Protein AF-A0A411WMY1-F1 (afdb_monomer)

Structure (mmCIF, N/CA/C/O backbone):
data_AF-A0A411WMY1-F1
#
_entry.id   AF-A0A411WMY1-F1
#
loop_
_atom_site.group_PDB
_atom_site.id
_atom_site.type_symbol
_atom_site.label_atom_id
_atom_site.label_alt_id
_atom_site.label_comp_id
_atom_site.label_asym_id
_atom_site.label_entity_id
_atom_site.label_seq_id
_atom_site.pdbx_PDB_ins_code
_atom_site.Cartn_x
_atom_site.Cartn_y
_atom_site.Cartn_z
_atom_site.occupancy
_atom_site.B_iso_or_equiv
_atom_site.auth_seq_id
_atom_site.auth_comp_id
_atom_site.auth_asym_id
_atom_site.auth_atom_id
_atom_site.pdbx_PDB_model_num
ATOM 1 N N . MET A 1 1 ? -7.197 9.723 -7.934 1.00 78.94 1 MET A N 1
ATOM 2 C CA . MET A 1 1 ? -6.145 9.803 -6.900 1.00 78.94 1 MET A CA 1
ATOM 3 C C . MET A 1 1 ? -6.220 11.194 -6.292 1.00 78.94 1 MET A C 1
ATOM 5 O O . MET A 1 1 ? -6.480 12.132 -7.036 1.00 78.94 1 MET A O 1
ATOM 9 N N . HIS A 1 2 ? -6.094 11.310 -4.975 1.00 83.19 2 HIS A N 1
ATOM 10 C CA . HIS A 1 2 ? -6.125 12.576 -4.245 1.00 83.19 2 HIS A CA 1
ATOM 11 C C . HIS A 1 2 ? -4.708 13.096 -4.017 1.00 83.19 2 HIS A C 1
ATOM 13 O O . HIS A 1 2 ? -3.784 12.304 -3.847 1.00 83.19 2 HIS A O 1
ATOM 19 N N . GLN A 1 3 ? -4.556 14.414 -3.968 1.00 88.81 3 GLN A N 1
ATOM 20 C CA . GLN A 1 3 ? -3.358 15.076 -3.458 1.00 88.81 3 GLN A CA 1
ATOM 21 C C . GLN A 1 3 ? -3.431 15.200 -1.934 1.00 88.81 3 GLN A C 1
ATOM 23 O O . GLN A 1 3 ? -4.522 15.225 -1.361 1.00 88.81 3 GLN A O 1
ATOM 28 N N . LEU A 1 4 ? -2.278 15.348 -1.276 1.00 87.25 4 LEU A N 1
ATOM 29 C CA . LEU A 1 4 ? -2.202 15.506 0.180 1.00 87.25 4 LEU A CA 1
ATOM 30 C C . LEU A 1 4 ? -3.087 16.655 0.693 1.00 87.25 4 LEU A C 1
ATOM 32 O O . LEU A 1 4 ? -3.842 16.481 1.645 1.00 87.25 4 LEU A O 1
ATOM 36 N N . SER A 1 5 ? -3.053 17.808 0.020 1.00 88.75 5 SER A N 1
ATOM 37 C CA . SER A 1 5 ? -3.828 19.008 0.375 1.00 88.75 5 SER A CA 1
ATOM 38 C C . SER A 1 5 ? -5.347 18.804 0.338 1.00 88.75 5 SER A C 1
ATOM 40 O O . SER A 1 5 ? -6.087 19.588 0.928 1.00 88.75 5 SER A O 1
ATOM 42 N N . GLN A 1 6 ? -5.817 17.751 -0.336 1.00 91.06 6 GLN A N 1
ATOM 43 C CA . GLN A 1 6 ? -7.232 17.408 -0.470 1.00 91.06 6 GLN A CA 1
ATOM 44 C C . GLN A 1 6 ? -7.721 16.468 0.643 1.00 91.06 6 GLN A C 1
ATOM 46 O O . GLN A 1 6 ? -8.912 16.162 0.705 1.00 91.06 6 GLN A O 1
ATOM 51 N N . LEU A 1 7 ? -6.826 15.982 1.509 1.00 89.56 7 LEU A N 1
ATOM 52 C CA . LEU A 1 7 ? -7.171 15.081 2.608 1.00 89.56 7 LEU A CA 1
ATOM 53 C C . LEU A 1 7 ? -7.643 15.862 3.848 1.00 89.56 7 LEU A C 1
ATOM 55 O O . LEU A 1 7 ? -7.294 17.029 4.009 1.00 89.56 7 LEU A O 1
ATOM 59 N N . PRO A 1 8 ? -8.392 15.253 4.781 1.00 91.19 8 PRO A N 1
ATOM 60 C CA . PRO A 1 8 ? -8.698 15.886 6.064 1.00 91.19 8 PRO A CA 1
ATOM 61 C C . PRO A 1 8 ? -7.427 16.243 6.851 1.00 91.19 8 PRO A C 1
ATOM 63 O O . PRO A 1 8 ? -6.473 15.465 6.870 1.00 91.19 8 PRO A O 1
ATOM 66 N N . ALA A 1 9 ? -7.425 17.378 7.558 1.00 93.62 9 ALA A N 1
ATOM 67 C CA . ALA A 1 9 ? -6.242 17.877 8.273 1.00 93.62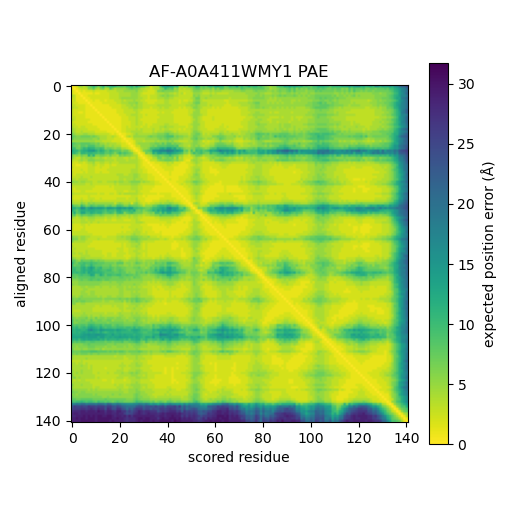 9 ALA A CA 1
ATOM 68 C C . ALA A 1 9 ? -5.576 16.853 9.225 1.00 93.62 9 ALA A C 1
ATOM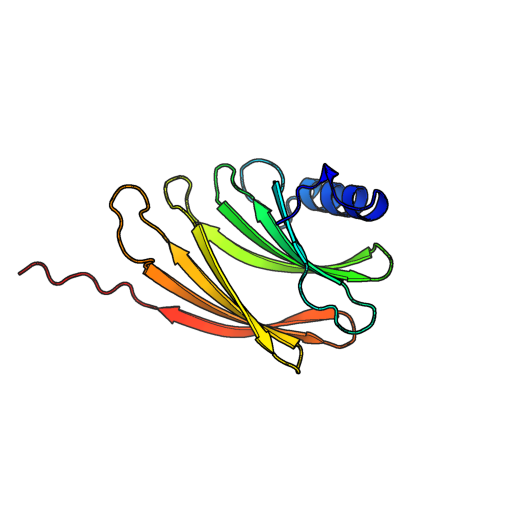 70 O O . ALA A 1 9 ? -4.348 16.746 9.190 1.00 93.62 9 ALA A O 1
ATOM 71 N N . PRO A 1 10 ? -6.319 16.041 10.011 1.00 92.62 10 PRO A N 1
ATOM 72 C CA . PRO A 1 10 ? -5.699 15.002 10.839 1.00 92.62 10 PRO A CA 1
ATOM 73 C C . PRO A 1 10 ? -4.934 13.953 10.021 1.00 92.62 10 PRO A C 1
ATOM 75 O O . PRO A 1 10 ? -3.866 13.494 10.424 1.00 92.62 10 PRO A O 1
ATOM 78 N N . LEU A 1 11 ? -5.456 13.597 8.845 1.00 91.12 11 LEU A N 1
ATOM 79 C CA . LEU A 1 11 ? -4.831 12.626 7.957 1.00 91.12 11 LEU A CA 1
ATOM 80 C C . LEU A 1 11 ? -3.591 13.214 7.271 1.00 91.12 11 LEU A C 1
ATOM 82 O O . LEU A 1 11 ? -2.576 12.529 7.174 1.00 91.12 11 LEU A O 1
ATOM 86 N N . GLN A 1 12 ? -3.636 14.492 6.878 1.00 91.94 12 GLN A N 1
ATOM 87 C CA . GLN A 1 12 ? -2.458 15.203 6.365 1.00 91.94 12 GLN A CA 1
ATOM 88 C C . GLN A 1 12 ? -1.310 15.191 7.383 1.00 91.94 12 GLN A C 1
ATOM 90 O O . GLN A 1 12 ? -0.181 14.836 7.049 1.00 91.94 12 GLN A O 1
ATOM 95 N N . GLN A 1 13 ? -1.606 15.523 8.645 1.00 92.19 13 GLN A N 1
ATOM 96 C CA . GLN A 1 13 ? -0.617 15.519 9.727 1.00 92.19 13 GLN A CA 1
ATOM 97 C C . GLN A 1 13 ? -0.009 14.130 9.938 1.00 92.19 13 GLN A C 1
ATOM 99 O O . GLN A 1 13 ? 1.212 14.005 10.043 1.00 92.19 13 GLN A O 1
ATOM 104 N N . LEU A 1 14 ? -0.843 13.085 9.964 1.00 93.25 14 LEU A N 1
ATOM 105 C CA . LEU A 1 14 ? -0.378 11.707 10.099 1.00 93.25 14 LEU A CA 1
ATOM 106 C C . LEU A 1 14 ? 0.561 11.314 8.952 1.00 93.25 14 LEU A C 1
ATOM 108 O O . LEU A 1 14 ? 1.625 10.750 9.199 1.00 93.25 14 LEU A O 1
ATOM 112 N N . ILE A 1 15 ? 0.177 11.602 7.709 1.00 91.00 15 ILE A N 1
ATOM 113 C CA . ILE A 1 15 ? 0.957 11.253 6.518 1.00 91.00 15 ILE A CA 1
ATOM 114 C C . ILE A 1 15 ? 2.309 11.970 6.514 1.00 91.00 15 ILE A C 1
ATOM 116 O O . ILE A 1 15 ? 3.332 11.309 6.331 1.00 91.00 15 ILE A O 1
ATOM 120 N N . ASN A 1 16 ? 2.336 13.270 6.817 1.00 90.19 16 ASN A N 1
ATOM 121 C CA . ASN A 1 16 ? 3.576 14.045 6.916 1.00 90.19 16 ASN A CA 1
ATOM 122 C C . ASN A 1 16 ? 4.527 13.458 7.963 1.00 90.19 16 ASN A C 1
ATOM 124 O O . ASN A 1 16 ? 5.714 13.279 7.698 1.00 90.19 16 ASN A O 1
ATOM 128 N N . GLN A 1 17 ? 4.001 13.067 9.128 1.00 90.44 17 GLN A N 1
ATOM 129 C CA . GLN A 1 17 ? 4.802 12.387 10.148 1.00 90.44 17 GLN A CA 1
ATOM 130 C C . GLN A 1 17 ? 5.374 11.056 9.647 1.00 90.44 17 GLN A C 1
ATOM 132 O O . GLN A 1 17 ? 6.497 10.705 10.002 1.00 90.44 17 GLN A O 1
ATOM 137 N N . GLN A 1 18 ? 4.632 10.288 8.841 1.00 88.44 18 GLN A N 1
ATOM 138 C CA . GLN A 1 18 ? 5.170 9.046 8.280 1.00 88.44 18 GLN A CA 1
ATOM 139 C C . GLN A 1 18 ? 6.217 9.300 7.193 1.00 88.44 18 GLN A C 1
ATOM 141 O O . GLN A 1 18 ? 7.200 8.565 7.138 1.00 88.44 18 GLN A O 1
ATOM 146 N N . ASN A 1 19 ? 6.037 10.330 6.364 1.00 85.94 19 ASN A N 1
ATOM 147 C CA . ASN A 1 19 ? 7.001 10.696 5.326 1.00 85.94 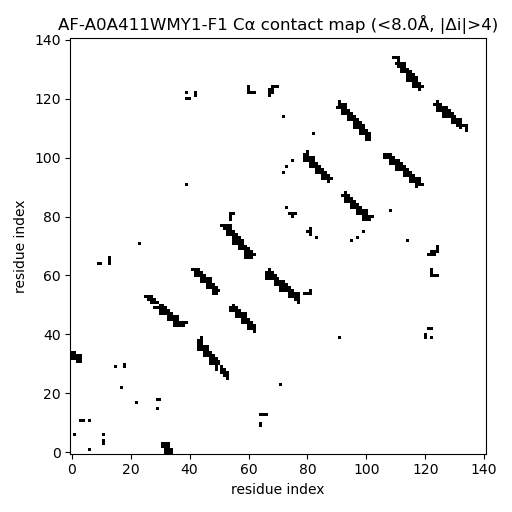19 ASN A CA 1
ATOM 148 C C . ASN A 1 19 ? 8.347 11.099 5.951 1.00 85.94 19 ASN A C 1
ATOM 150 O O . ASN A 1 19 ? 9.388 10.609 5.522 1.00 85.94 19 ASN A O 1
ATOM 154 N N . GLN A 1 20 ? 8.321 11.867 7.047 1.00 86.44 20 GLN A N 1
ATOM 155 C CA . GLN A 1 20 ? 9.520 12.274 7.795 1.00 86.44 20 GLN A CA 1
ATOM 156 C C . GLN A 1 20 ? 10.299 11.108 8.416 1.00 86.44 20 GLN A C 1
ATOM 158 O O . GLN A 1 20 ? 11.513 11.197 8.577 1.00 86.44 20 GLN A O 1
ATOM 163 N N . LYS A 1 21 ? 9.627 10.007 8.773 1.00 86.19 21 LYS A N 1
ATOM 164 C CA . LYS A 1 21 ? 10.301 8.832 9.348 1.00 86.19 21 LYS A CA 1
ATOM 165 C C . LYS A 1 21 ? 11.134 8.054 8.333 1.00 86.19 21 LYS A C 1
ATOM 167 O O . LYS A 1 21 ? 11.971 7.269 8.760 1.00 86.19 21 LYS A O 1
ATOM 172 N N . ASN A 1 22 ? 10.853 8.210 7.036 1.00 79.06 22 ASN A N 1
ATOM 173 C CA . ASN A 1 22 ? 11.473 7.474 5.931 1.00 79.06 22 ASN A CA 1
ATOM 174 C C . ASN A 1 22 ? 11.759 5.990 6.249 1.00 79.06 22 ASN A C 1
ATOM 176 O O . ASN A 1 22 ? 12.869 5.503 6.067 1.00 79.06 22 ASN A O 1
ATOM 180 N N . ILE A 1 23 ? 10.759 5.258 6.753 1.00 84.94 23 ILE A N 1
ATOM 181 C CA . ILE A 1 23 ? 10.962 3.908 7.318 1.00 84.94 23 ILE A CA 1
ATOM 182 C C . ILE A 1 23 ? 11.519 2.870 6.327 1.00 84.94 23 ILE A C 1
ATOM 184 O O . ILE A 1 23 ? 12.001 1.821 6.746 1.00 84.94 23 ILE A O 1
ATOM 188 N N . TYR A 1 24 ? 11.425 3.142 5.023 1.00 83.56 24 TYR A N 1
ATOM 189 C CA . TYR A 1 24 ? 11.933 2.282 3.955 1.00 83.56 24 TYR A CA 1
ATOM 190 C C . TYR A 1 24 ? 13.268 2.773 3.380 1.00 83.56 24 TYR A C 1
ATOM 192 O O . TYR A 1 24 ? 13.743 2.183 2.414 1.00 83.56 24 TYR A O 1
ATOM 200 N N . ASN A 1 25 ? 13.866 3.821 3.965 1.00 83.19 25 ASN A N 1
ATOM 201 C CA . ASN A 1 25 ? 15.118 4.441 3.525 1.00 83.19 25 ASN A CA 1
ATOM 202 C C . ASN A 1 25 ? 15.131 4.720 2.015 1.00 83.19 25 ASN A C 1
ATOM 204 O O . ASN A 1 25 ? 16.078 4.367 1.317 1.00 83.19 25 ASN A O 1
ATOM 208 N N . LEU A 1 26 ? 14.042 5.299 1.507 1.00 76.56 26 LEU A N 1
ATOM 209 C CA . LEU A 1 26 ? 13.932 5.660 0.100 1.00 76.56 26 LEU A CA 1
ATOM 210 C C . LEU A 1 26 ? 14.502 7.062 -0.093 1.00 76.56 26 LEU A C 1
ATOM 212 O O . LEU A 1 26 ? 14.142 7.981 0.649 1.00 76.56 26 LEU A O 1
ATOM 216 N N . ASP A 1 27 ? 15.368 7.216 -1.087 1.00 73.44 27 ASP A N 1
ATOM 217 C CA . ASP A 1 27 ? 15.850 8.523 -1.515 1.00 73.44 27 ASP A CA 1
ATOM 218 C C . ASP A 1 27 ? 14.731 9.291 -2.229 1.00 73.44 27 ASP A C 1
ATOM 220 O O . ASP A 1 27 ? 13.931 8.711 -2.966 1.00 73.44 27 ASP A O 1
ATOM 224 N N . GLY A 1 28 ? 14.682 10.609 -2.024 1.00 63.50 28 GLY A N 1
ATOM 225 C CA . GLY A 1 28 ? 13.714 11.492 -2.676 1.00 63.50 28 GLY A CA 1
ATOM 226 C C . GLY A 1 28 ? 12.628 12.043 -1.750 1.00 63.50 28 GLY A C 1
ATOM 227 O O . GLY A 1 28 ? 12.681 11.896 -0.530 1.00 63.50 28 GLY A O 1
ATOM 228 N N . GLY A 1 29 ? 11.682 12.768 -2.353 1.00 69.69 29 GLY A N 1
ATOM 229 C CA . GLY A 1 29 ? 10.683 13.578 -1.654 1.00 69.69 29 GLY A CA 1
ATOM 230 C C . GLY A 1 29 ? 9.533 12.795 -1.015 1.00 69.69 29 GLY A C 1
ATOM 231 O O . GLY A 1 29 ? 9.616 11.597 -0.749 1.00 69.69 29 GLY A O 1
ATOM 232 N N . GLU A 1 30 ? 8.451 13.512 -0.732 1.00 81.19 30 GLU A N 1
ATOM 233 C CA . GLU A 1 30 ? 7.275 12.993 -0.036 1.00 81.19 30 GLU A CA 1
ATOM 234 C C . GLU A 1 30 ? 6.291 12.302 -0.987 1.00 81.19 30 GLU A C 1
ATOM 236 O O . GLU A 1 30 ? 6.357 12.452 -2.206 1.00 81.19 30 GLU A O 1
ATOM 241 N N . ASP A 1 31 ? 5.362 11.540 -0.417 1.00 86.25 31 ASP A N 1
ATOM 242 C CA . ASP A 1 31 ? 4.265 10.948 -1.175 1.00 86.25 31 ASP A CA 1
ATOM 243 C C . ASP A 1 31 ? 3.361 12.039 -1.774 1.00 86.25 31 ASP A C 1
ATOM 245 O O . ASP A 1 31 ? 2.913 12.957 -1.078 1.00 86.25 31 ASP A O 1
ATOM 249 N N . ASP A 1 32 ? 3.045 11.911 -3.057 1.00 84.69 32 ASP A N 1
ATOM 250 C CA . ASP A 1 32 ? 2.367 12.929 -3.864 1.00 84.69 32 ASP A CA 1
ATOM 251 C C . ASP A 1 32 ? 0.955 12.517 -4.312 1.00 84.69 32 ASP A C 1
ATOM 253 O O . ASP A 1 32 ? 0.166 13.366 -4.740 1.00 84.69 32 ASP A O 1
ATOM 257 N N . GLY A 1 33 ? 0.595 11.242 -4.145 1.00 89.81 33 GLY A N 1
ATOM 258 C CA . GLY A 1 33 ? -0.697 10.704 -4.551 1.00 89.81 33 GLY A CA 1
ATOM 259 C C . GLY A 1 33 ? -1.280 9.714 -3.549 1.00 89.81 33 GLY A C 1
ATOM 260 O O . GLY A 1 33 ? -0.581 8.856 -3.028 1.00 89.81 33 GLY A O 1
ATOM 261 N N . TYR A 1 34 ? -2.588 9.798 -3.299 1.00 92.75 34 TYR A N 1
ATOM 262 C CA . TYR A 1 34 ? -3.288 8.958 -2.324 1.00 92.75 34 TYR A CA 1
ATOM 263 C C . TYR A 1 34 ? -4.562 8.366 -2.922 1.00 92.75 34 TYR A C 1
ATOM 265 O O . TYR A 1 34 ? -5.392 9.066 -3.510 1.00 92.75 34 TYR A O 1
ATOM 273 N N . LEU A 1 35 ? -4.740 7.060 -2.776 1.00 93.25 35 LEU A N 1
ATOM 274 C CA . LEU A 1 35 ? -5.902 6.331 -3.265 1.00 93.25 35 LEU A CA 1
ATOM 275 C C . LEU A 1 35 ? -6.550 5.556 -2.124 1.00 93.25 35 LEU A C 1
ATOM 277 O O . LEU A 1 35 ? -5.931 4.657 -1.565 1.00 93.25 35 LEU A O 1
ATOM 281 N N . PHE A 1 36 ? -7.802 5.879 -1.810 1.00 94.31 36 PHE A N 1
ATOM 282 C CA . PHE A 1 36 ? -8.577 5.154 -0.808 1.00 94.31 36 PHE A CA 1
ATOM 283 C C . PHE A 1 36 ? -9.179 3.889 -1.408 1.00 94.31 36 PHE A C 1
ATOM 285 O O . PHE A 1 36 ? -9.786 3.919 -2.480 1.00 94.31 36 PHE A O 1
ATOM 292 N N . LEU A 1 37 ? -9.013 2.784 -0.693 1.00 94.56 37 LEU A N 1
ATOM 293 C CA . LEU A 1 37 ? -9.647 1.507 -0.981 1.00 94.56 37 LEU A CA 1
ATOM 294 C C . LEU A 1 37 ? -10.902 1.346 -0.105 1.00 94.56 37 LEU A C 1
ATOM 296 O O . LEU A 1 37 ? -11.051 2.065 0.889 1.00 94.56 37 LEU A O 1
ATOM 300 N N . PRO A 1 38 ? -11.807 0.408 -0.441 1.00 95.38 38 PRO A N 1
ATOM 301 C CA . PRO A 1 38 ? -12.911 0.036 0.437 1.00 95.38 38 PRO A CA 1
ATOM 302 C C . PRO A 1 38 ? -12.425 -0.226 1.868 1.00 95.38 38 PRO A C 1
ATOM 304 O O . PRO A 1 38 ? -11.506 -1.015 2.076 1.00 95.38 38 PRO A O 1
ATOM 307 N N . ALA A 1 39 ? -13.024 0.460 2.841 1.00 95.56 39 ALA A N 1
ATOM 308 C CA . ALA A 1 39 ? -12.664 0.350 4.252 1.00 95.56 39 ALA A CA 1
ATOM 309 C C . ALA A 1 39 ? -13.105 -0.995 4.847 1.00 95.56 39 ALA A C 1
ATOM 311 O O . ALA A 1 39 ? -14.173 -1.493 4.499 1.00 95.56 39 ALA A O 1
ATOM 312 N N . ARG A 1 40 ? -12.329 -1.551 5.789 1.00 95.94 40 ARG A N 1
ATOM 313 C CA . ARG A 1 40 ? -12.701 -2.754 6.559 1.00 95.94 40 ARG A CA 1
ATOM 314 C C . ARG A 1 40 ? -13.309 -2.332 7.892 1.00 95.94 40 ARG A C 1
ATOM 316 O O . ARG A 1 40 ? -12.590 -2.118 8.866 1.00 95.94 40 ARG A O 1
ATOM 323 N N . GLY A 1 41 ? -14.630 -2.175 7.932 1.00 94.88 41 GLY A N 1
ATOM 324 C CA . GLY A 1 41 ? -15.303 -1.588 9.093 1.00 94.88 41 GLY A CA 1
ATOM 325 C C . GLY A 1 41 ? -14.821 -0.152 9.321 1.00 94.88 41 GLY A C 1
ATOM 326 O O . GLY A 1 41 ? -14.980 0.695 8.449 1.00 94.88 41 GLY A O 1
ATOM 327 N N . GLU A 1 42 ? -14.191 0.108 10.466 1.00 95.38 42 GLU A N 1
ATOM 328 C CA . GLU A 1 42 ? -13.631 1.424 10.825 1.00 95.38 42 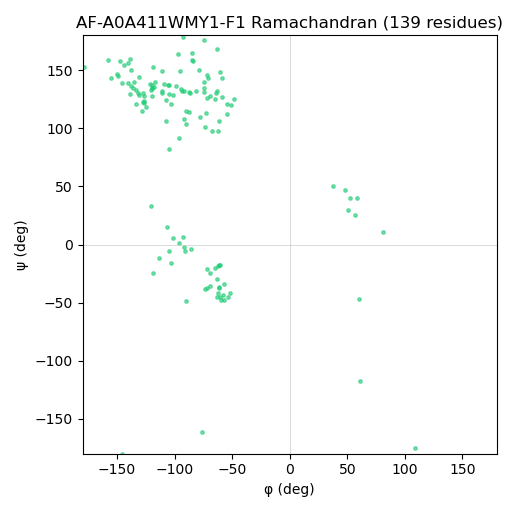GLU A CA 1
ATOM 329 C C . GLU A 1 42 ? -12.206 1.656 10.287 1.00 95.38 42 GLU A C 1
ATOM 331 O O . GLU A 1 42 ? -11.639 2.734 10.468 1.00 95.38 42 GLU A O 1
ATOM 336 N N . ILE A 1 43 ? -11.598 0.652 9.647 1.00 97.19 43 ILE A N 1
ATOM 337 C CA . ILE A 1 43 ? -10.226 0.738 9.141 1.00 97.19 43 ILE A CA 1
ATOM 338 C C . ILE A 1 43 ? -10.235 1.325 7.736 1.00 97.19 43 ILE A C 1
ATOM 340 O O . ILE A 1 43 ? -10.682 0.690 6.778 1.00 97.19 43 ILE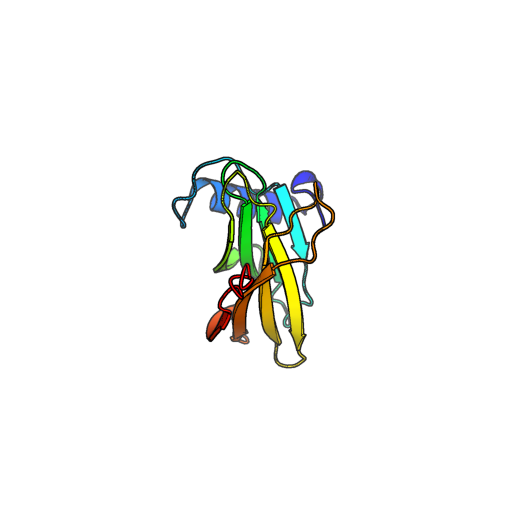 A O 1
ATOM 344 N N . GLN A 1 44 ? -9.665 2.516 7.607 1.00 96.19 44 GLN A N 1
ATOM 345 C CA . GLN A 1 44 ? -9.347 3.116 6.322 1.00 96.19 44 GLN A CA 1
ATOM 346 C C . GLN A 1 44 ? -8.126 2.426 5.722 1.00 96.19 44 GLN A C 1
ATOM 348 O O . GLN A 1 44 ? -7.124 2.201 6.402 1.00 96.19 44 GLN A O 1
ATOM 353 N N . ILE A 1 45 ? -8.208 2.113 4.433 1.00 96.38 45 ILE A N 1
ATOM 354 C CA . ILE A 1 45 ? -7.128 1.493 3.674 1.00 96.38 45 ILE A CA 1
ATOM 355 C C . ILE A 1 45 ? -6.772 2.453 2.547 1.00 96.38 45 ILE A C 1
ATOM 357 O O . ILE A 1 45 ? -7.656 2.890 1.807 1.00 96.38 45 ILE A O 1
ATOM 361 N N . LEU A 1 46 ? -5.493 2.790 2.409 1.00 94.88 46 LEU A N 1
ATOM 362 C CA . LEU A 1 46 ? -5.036 3.648 1.324 1.00 94.88 46 LEU A CA 1
ATOM 363 C C . LEU A 1 46 ? -3.733 3.152 0.711 1.00 94.88 46 LEU A C 1
ATOM 365 O O . LEU A 1 46 ? -2.897 2.549 1.382 1.00 94.88 46 LEU A O 1
ATOM 369 N N . ILE A 1 47 ? -3.570 3.439 -0.574 1.00 93.88 47 ILE A N 1
ATOM 370 C CA . ILE A 1 47 ? -2.302 3.340 -1.282 1.00 93.88 47 ILE A CA 1
ATOM 371 C C . ILE A 1 47 ? -1.767 4.758 -1.434 1.00 93.88 47 ILE A C 1
ATOM 373 O O . ILE A 1 47 ? -2.440 5.603 -2.026 1.00 93.88 47 ILE A O 1
ATOM 377 N N . ALA A 1 48 ? -0.576 5.011 -0.905 1.00 92.31 48 ALA A N 1
ATOM 378 C CA . ALA A 1 48 ? 0.161 6.231 -1.182 1.00 92.31 48 ALA A CA 1
ATOM 379 C C . ALA A 1 48 ? 1.217 5.955 -2.257 1.00 92.31 48 ALA A C 1
ATOM 381 O O . ALA A 1 48 ? 1.878 4.913 -2.237 1.00 92.31 48 ALA A O 1
ATOM 382 N N . ALA A 1 49 ? 1.330 6.876 -3.202 1.00 89.25 49 ALA A N 1
ATOM 383 C CA . ALA A 1 49 ? 2.295 6.885 -4.281 1.00 89.25 49 ALA A CA 1
ATOM 384 C C . ALA A 1 49 ? 3.292 8.024 -4.059 1.00 89.25 49 ALA A C 1
ATOM 386 O O . ALA A 1 49 ? 2.957 9.057 -3.477 1.00 89.25 49 ALA A O 1
ATOM 387 N N . ARG A 1 50 ? 4.514 7.802 -4.525 1.00 85.94 50 ARG A N 1
ATOM 388 C CA . ARG A 1 50 ? 5.603 8.772 -4.544 1.00 85.94 50 ARG A CA 1
ATOM 389 C C . ARG A 1 50 ? 6.250 8.724 -5.914 1.00 85.94 50 ARG A C 1
ATOM 391 O O . ARG A 1 50 ? 6.581 7.624 -6.358 1.00 85.94 50 ARG A O 1
ATOM 398 N N . SER A 1 51 ? 6.490 9.886 -6.517 1.00 73.56 51 SER A N 1
ATOM 399 C CA . SER A 1 51 ? 6.995 9.991 -7.892 1.00 73.56 51 SER A CA 1
ATOM 400 C C . SER A 1 51 ? 8.336 10.737 -8.005 1.00 73.56 51 SER A C 1
ATOM 402 O O . SER A 1 51 ? 8.570 11.455 -8.974 1.00 73.56 51 SER A O 1
ATOM 404 N N . ILE A 1 52 ? 9.229 10.628 -7.008 1.00 65.25 52 ILE A N 1
ATOM 405 C CA . ILE A 1 52 ? 10.495 11.391 -6.964 1.00 65.25 52 ILE A CA 1
ATOM 406 C C . ILE A 1 52 ? 11.687 10.452 -6.771 1.00 65.25 52 ILE A C 1
ATOM 408 O O . ILE A 1 52 ? 11.754 9.793 -5.739 1.00 65.25 52 ILE A O 1
ATOM 412 N N . VAL A 1 53 ? 12.649 10.476 -7.711 1.00 65.88 53 VAL A N 1
ATOM 413 C CA . VAL A 1 53 ? 13.912 9.690 -7.772 1.00 65.88 53 VAL A CA 1
ATOM 414 C C . VAL A 1 53 ? 13.709 8.170 -7.804 1.00 65.88 53 VAL A C 1
ATOM 416 O O . VAL A 1 53 ? 14.280 7.490 -8.644 1.00 65.88 53 VAL A O 1
ATOM 419 N N . VAL A 1 54 ? 12.868 7.627 -6.934 1.00 63.44 54 VAL A N 1
ATOM 420 C CA . VAL A 1 54 ? 12.388 6.249 -6.946 1.00 63.44 54 VAL A CA 1
ATOM 421 C C . VAL A 1 54 ? 10.870 6.319 -6.872 1.00 63.44 54 VAL A C 1
ATOM 423 O O . VAL A 1 54 ? 10.308 6.760 -5.866 1.00 63.44 54 VAL A O 1
ATOM 426 N N . ASN A 1 55 ? 10.189 5.868 -7.927 1.00 80.50 55 ASN A N 1
ATOM 427 C CA . ASN A 1 55 ? 8.739 5.732 -7.855 1.00 80.50 55 ASN A CA 1
ATOM 428 C C . ASN A 1 55 ? 8.432 4.673 -6.801 1.00 80.50 55 ASN A C 1
ATOM 430 O O . ASN A 1 55 ? 9.032 3.602 -6.836 1.00 80.50 55 ASN A O 1
ATOM 434 N N . SER A 1 56 ? 7.533 4.932 -5.858 1.00 87.06 56 SER A N 1
ATOM 435 C CA . SER A 1 56 ? 7.203 3.947 -4.828 1.00 87.06 56 SER A CA 1
ATOM 436 C C . SER A 1 56 ? 5.735 3.966 -4.451 1.00 87.06 56 SER A C 1
ATOM 438 O O . SER A 1 56 ? 5.039 4.965 -4.615 1.00 87.06 56 SER A O 1
ATOM 440 N N . PHE A 1 57 ? 5.269 2.821 -3.967 1.00 90.38 57 PHE A N 1
ATOM 441 C CA . PHE A 1 57 ? 3.900 2.611 -3.541 1.00 90.38 57 PHE A CA 1
ATOM 442 C C . PHE A 1 57 ? 3.915 1.974 -2.163 1.00 90.38 57 PHE A C 1
ATOM 444 O O . PHE A 1 57 ? 4.551 0.932 -1.958 1.00 90.38 57 PHE A O 1
ATOM 451 N N . ARG A 1 58 ? 3.171 2.560 -1.230 1.00 92.25 58 ARG A N 1
ATOM 452 C CA . ARG A 1 58 ? 2.953 1.988 0.096 1.00 92.25 58 ARG A CA 1
ATOM 453 C C . ARG A 1 58 ? 1.476 1.769 0.366 1.00 92.25 58 ARG A C 1
ATOM 455 O O . ARG A 1 58 ? 0.639 2.609 0.052 1.00 92.25 58 ARG A O 1
ATOM 462 N N . LEU A 1 59 ? 1.169 0.631 0.968 1.00 94.94 59 LEU A N 1
ATOM 463 C CA . LEU A 1 59 ? -0.145 0.318 1.508 1.00 94.94 59 LEU A CA 1
ATOM 464 C C . LEU A 1 59 ? -0.171 0.746 2.968 1.00 94.94 59 LEU A C 1
ATOM 466 O O . LEU A 1 59 ? 0.751 0.404 3.703 1.00 94.94 59 LEU A O 1
ATOM 470 N N . MET A 1 60 ? -1.211 1.455 3.393 1.00 96.50 60 MET A N 1
ATOM 471 C CA . MET A 1 60 ? -1.379 1.903 4.773 1.00 96.50 60 MET A CA 1
ATOM 472 C C . MET A 1 60 ? -2.773 1.564 5.284 1.00 96.50 60 MET A C 1
ATOM 474 O O . MET A 1 60 ? -3.760 1.666 4.551 1.00 96.50 60 MET A O 1
ATOM 478 N N . THR A 1 61 ? -2.848 1.223 6.567 1.00 97.56 61 THR A N 1
ATOM 479 C CA . THR A 1 61 ? -4.103 1.025 7.293 1.00 97.56 61 THR A CA 1
ATOM 480 C C . THR A 1 61 ? -4.185 1.989 8.463 1.00 97.56 61 THR A C 1
ATOM 482 O O . THR A 1 61 ? -3.224 2.192 9.211 1.00 97.56 61 THR A O 1
ATOM 485 N N . ILE A 1 62 ? -5.335 2.639 8.602 1.00 97.12 62 ILE A N 1
ATOM 486 C CA . ILE A 1 62 ? -5.522 3.757 9.524 1.00 97.12 62 ILE A CA 1
ATOM 487 C C . ILE A 1 62 ? -6.850 3.579 10.250 1.00 97.12 62 ILE A C 1
ATOM 489 O O . ILE A 1 62 ? -7.870 3.289 9.630 1.00 97.12 62 ILE A O 1
ATOM 493 N N . LYS A 1 63 ? -6.841 3.783 11.567 1.00 95.81 63 LYS A N 1
ATOM 494 C CA . LYS A 1 63 ? -8.038 3.813 12.412 1.00 95.81 63 LYS A CA 1
ATOM 495 C C . LYS A 1 63 ? -7.908 4.967 13.400 1.00 95.81 63 LYS A C 1
ATOM 497 O O . LYS A 1 63 ? -6.824 5.182 13.935 1.00 95.81 63 LYS A O 1
ATOM 502 N N . ASP A 1 64 ? -8.974 5.735 13.611 1.00 93.19 64 ASP A N 1
ATOM 503 C CA . ASP A 1 64 ? -8.996 6.871 14.549 1.00 93.19 64 ASP A CA 1
ATOM 504 C C . ASP A 1 64 ? -7.850 7.879 14.330 1.00 93.19 64 ASP A C 1
ATOM 506 O O . ASP A 1 64 ? -7.232 8.367 15.276 1.00 93.19 64 ASP A O 1
ATOM 510 N N . ASN A 1 65 ? -7.530 8.166 13.060 1.00 88.94 65 ASN A N 1
ATOM 511 C CA . ASN A 1 65 ? -6.398 9.011 12.647 1.00 88.94 65 ASN A CA 1
ATOM 512 C C . ASN A 1 65 ? -5.028 8.532 13.165 1.00 88.94 65 ASN A C 1
ATOM 514 O O . ASN A 1 65 ? -4.092 9.321 13.300 1.00 88.94 65 ASN A O 1
ATOM 518 N N . LYS A 1 66 ? -4.887 7.233 13.444 1.00 93.44 66 LYS A N 1
ATOM 519 C CA . LYS A 1 66 ? -3.629 6.590 13.825 1.00 93.44 66 LYS A CA 1
ATOM 520 C C . LYS A 1 66 ? -3.254 5.535 12.799 1.00 93.44 66 LYS A C 1
ATOM 522 O O . LYS A 1 66 ? -4.085 4.725 12.390 1.00 93.44 66 LYS A O 1
ATOM 527 N N . LEU A 1 67 ? -1.981 5.531 12.413 1.00 95.75 67 LEU A N 1
ATOM 528 C CA . LEU A 1 67 ? -1.425 4.462 11.595 1.00 95.75 67 LEU A CA 1
ATOM 529 C C . LEU A 1 67 ? -1.451 3.152 12.390 1.00 95.75 67 LEU A C 1
ATOM 531 O O . LEU A 1 67 ? -0.884 3.078 13.480 1.00 95.75 67 LEU A O 1
ATOM 535 N N . ILE A 1 68 ? -2.071 2.128 11.817 1.00 97.06 68 ILE A N 1
ATOM 536 C CA . ILE A 1 68 ? -2.057 0.766 12.346 1.00 97.06 68 ILE A CA 1
ATOM 537 C C . ILE A 1 68 ? -0.877 -0.013 11.771 1.00 97.06 68 ILE A C 1
ATOM 539 O O . ILE A 1 68 ? -0.148 -0.677 12.519 1.00 97.06 68 ILE A O 1
ATOM 543 N N . ASP A 1 69 ? -0.713 0.043 10.449 1.00 96.94 69 ASP A N 1
ATOM 544 C CA . ASP A 1 69 ? 0.327 -0.677 9.725 1.00 96.94 69 ASP A CA 1
ATOM 545 C C . ASP A 1 69 ? 0.627 -0.035 8.363 1.00 96.94 69 ASP A C 1
ATOM 547 O O . ASP A 1 69 ? -0.196 0.702 7.811 1.00 96.94 69 ASP A O 1
ATOM 551 N N . GLN A 1 70 ? 1.809 -0.323 7.818 1.00 95.50 70 GLN A N 1
ATOM 552 C CA . GLN A 1 70 ? 2.172 0.042 6.451 1.00 95.50 70 GLN A CA 1
ATOM 553 C C . GLN A 1 70 ? 3.167 -0.943 5.827 1.00 95.50 70 GLN A C 1
ATOM 555 O O . GLN A 1 70 ? 4.029 -1.495 6.511 1.00 95.50 70 GLN A O 1
ATOM 560 N N . GLN A 1 71 ? 3.062 -1.148 4.513 1.00 93.94 71 GLN A N 1
ATOM 561 C CA . GLN A 1 71 ? 3.938 -2.031 3.737 1.00 93.94 71 GLN A CA 1
ATOM 562 C C . GLN A 1 71 ? 4.389 -1.365 2.436 1.00 93.94 71 GLN A C 1
ATOM 564 O O . GLN A 1 71 ? 3.582 -0.741 1.745 1.00 93.94 71 GLN A O 1
ATOM 569 N N . LEU A 1 72 ? 5.662 -1.551 2.068 1.00 91.06 72 LEU A N 1
ATOM 570 C CA . LEU A 1 72 ? 6.178 -1.166 0.756 1.00 91.06 72 LEU A CA 1
ATOM 571 C C . LEU A 1 72 ? 5.747 -2.216 -0.273 1.00 91.06 72 LEU A C 1
ATOM 573 O O . LEU A 1 72 ? 6.236 -3.349 -0.282 1.00 91.06 72 LEU A O 1
ATOM 577 N N . ILE A 1 73 ? 4.826 -1.826 -1.149 1.00 89.94 73 ILE A N 1
ATOM 578 C CA . ILE A 1 73 ? 4.143 -2.723 -2.093 1.00 89.94 73 ILE A CA 1
ATOM 579 C C . ILE A 1 73 ? 4.652 -2.586 -3.531 1.00 89.94 73 ILE A C 1
ATOM 581 O O . ILE A 1 73 ? 4.275 -3.367 -4.402 1.00 89.94 73 ILE A O 1
ATOM 585 N N . GLY A 1 74 ? 5.543 -1.631 -3.785 1.00 85.31 74 GLY A N 1
ATOM 586 C CA . GLY A 1 74 ? 6.243 -1.504 -5.053 1.00 85.31 74 GLY A CA 1
ATOM 587 C C . GLY A 1 74 ? 7.227 -0.346 -5.041 1.00 85.31 74 GLY A C 1
ATOM 588 O O . GLY A 1 74 ? 7.042 0.623 -4.311 1.00 85.31 74 GLY A O 1
ATOM 589 N N . PHE A 1 75 ? 8.268 -0.453 -5.859 1.00 82.31 75 PHE A N 1
ATOM 590 C CA . PHE A 1 75 ? 9.148 0.663 -6.193 1.00 82.31 75 PHE A CA 1
ATOM 591 C C . PHE A 1 75 ? 9.657 0.508 -7.629 1.00 82.31 75 PHE A C 1
ATOM 593 O O . PHE A 1 75 ? 9.646 -0.606 -8.127 1.00 82.31 75 PHE A O 1
ATOM 600 N N . SER A 1 76 ? 10.095 1.541 -8.330 1.00 77.75 76 SER A N 1
ATOM 601 C CA . SER A 1 76 ? 10.822 1.406 -9.600 1.00 77.75 76 SER A CA 1
ATOM 602 C C . SER A 1 76 ? 11.973 2.398 -9.656 1.00 77.75 76 SER A C 1
ATOM 604 O O . SER A 1 76 ? 12.002 3.350 -8.876 1.00 77.75 76 SER A O 1
ATOM 606 N N . GLY A 1 77 ? 12.956 2.120 -10.515 1.00 73.69 77 GLY A N 1
ATOM 607 C CA . GLY A 1 77 ? 14.100 3.008 -10.679 1.00 73.69 77 GLY A CA 1
ATOM 608 C C . GLY A 1 77 ? 13.690 4.385 -11.218 1.00 73.69 77 GLY A C 1
ATOM 609 O O . GLY A 1 77 ? 12.558 4.542 -11.682 1.00 73.69 77 GLY A O 1
ATOM 610 N N . PRO A 1 78 ? 14.608 5.365 -11.178 1.00 71.00 78 PRO A N 1
ATOM 611 C CA . PRO A 1 78 ? 14.369 6.724 -11.673 1.00 71.00 78 PRO A CA 1
ATOM 612 C C . PRO A 1 78 ? 13.942 6.762 -13.143 1.00 71.00 78 PRO A C 1
ATOM 614 O O . PRO A 1 78 ? 13.119 7.592 -13.514 1.00 71.00 78 PRO A O 1
ATOM 617 N N . ASP A 1 79 ? 14.468 5.838 -13.948 1.00 73.25 79 ASP A N 1
ATOM 618 C CA . ASP A 1 79 ? 14.244 5.787 -15.396 1.00 73.25 79 ASP A CA 1
ATOM 619 C C . ASP A 1 79 ? 13.046 4.898 -15.786 1.00 73.25 79 ASP A C 1
ATOM 621 O O . ASP A 1 79 ? 12.704 4.780 -16.960 1.00 73.25 79 ASP A O 1
ATOM 625 N N . ASP A 1 80 ? 12.390 4.265 -14.806 1.00 75.81 80 ASP A N 1
ATOM 626 C CA . ASP A 1 80 ? 11.275 3.345 -15.027 1.00 75.81 80 ASP A CA 1
ATOM 627 C C . ASP A 1 80 ? 9.948 3.979 -14.594 1.00 75.81 80 ASP A C 1
ATOM 629 O O . ASP A 1 80 ? 9.747 4.280 -13.409 1.00 75.81 80 ASP A O 1
ATOM 633 N N . THR A 1 81 ? 8.968 4.049 -15.503 1.00 81.56 81 THR A N 1
ATOM 634 C CA . THR A 1 81 ? 7.586 4.376 -15.117 1.00 81.56 81 THR A CA 1
ATOM 635 C C . THR A 1 81 ? 6.962 3.178 -14.402 1.00 81.56 81 THR A C 1
ATOM 637 O O . THR A 1 81 ? 6.544 2.195 -15.022 1.00 81.56 81 THR A O 1
ATOM 640 N N . GLY A 1 82 ? 6.914 3.245 -13.072 1.00 82.06 82 GLY A N 1
ATOM 641 C CA . GLY A 1 82 ? 6.325 2.208 -12.234 1.00 82.06 82 GLY A CA 1
ATOM 642 C C . GLY A 1 82 ? 4.809 2.151 -12.398 1.00 82.06 82 GLY A C 1
ATOM 643 O O . GLY A 1 82 ? 4.119 3.153 -12.232 1.00 82.06 82 GLY A O 1
ATOM 644 N N . VAL A 1 83 ? 4.277 0.961 -12.674 1.00 85.94 83 VAL A N 1
ATOM 645 C CA . VAL A 1 83 ? 2.832 0.726 -12.767 1.00 85.94 83 VAL A CA 1
ATOM 646 C C . VAL A 1 83 ? 2.412 -0.302 -11.731 1.00 85.94 83 VAL A C 1
ATOM 648 O O . VAL A 1 83 ? 3.032 -1.361 -11.598 1.00 85.94 83 VAL A O 1
ATOM 651 N N . ILE A 1 84 ? 1.317 -0.015 -11.028 1.00 88.75 84 ILE A N 1
ATOM 652 C CA . ILE A 1 84 ? 0.624 -0.992 -10.193 1.00 88.75 84 ILE A CA 1
ATOM 653 C C . ILE A 1 84 ? -0.788 -1.242 -10.716 1.00 88.75 84 ILE A C 1
ATOM 655 O O . ILE A 1 84 ? -1.498 -0.327 -11.122 1.00 88.75 84 ILE A O 1
ATOM 659 N N . ASN A 1 85 ? -1.203 -2.500 -10.675 1.00 91.56 85 ASN A N 1
ATOM 660 C CA . ASN A 1 85 ? -2.594 -2.906 -10.805 1.00 91.56 85 ASN A CA 1
ATOM 661 C C . ASN A 1 85 ? -2.978 -3.634 -9.520 1.00 91.56 85 ASN A C 1
ATOM 663 O O . ASN A 1 85 ? -2.193 -4.432 -9.012 1.00 91.56 85 ASN A O 1
ATOM 667 N N . PHE A 1 86 ? -4.155 -3.365 -8.977 1.00 93.56 86 PHE A N 1
ATOM 668 C CA . PHE A 1 86 ? -4.575 -3.964 -7.724 1.00 93.56 86 PHE A CA 1
ATOM 669 C C . PHE A 1 86 ? -6.052 -4.347 -7.750 1.00 93.56 86 PHE A C 1
ATOM 671 O O . PHE A 1 86 ? -6.857 -3.781 -8.485 1.00 93.56 86 PHE A O 1
ATOM 678 N N . SER A 1 87 ? -6.408 -5.306 -6.904 1.00 95.25 87 SER A N 1
ATOM 679 C CA . SER A 1 87 ? -7.790 -5.706 -6.652 1.00 95.25 87 SER A CA 1
ATOM 680 C C . SER A 1 87 ? -7.943 -6.117 -5.198 1.00 95.25 87 SER A C 1
ATOM 682 O O . SER A 1 87 ? -7.086 -6.832 -4.678 1.00 95.25 87 SER A O 1
ATOM 684 N N . ILE A 1 88 ? -9.043 -5.721 -4.568 1.00 95.94 88 ILE A N 1
ATOM 685 C CA . ILE A 1 88 ? -9.414 -6.169 -3.227 1.00 95.94 88 ILE A CA 1
ATOM 686 C C . ILE A 1 88 ? -10.643 -7.072 -3.321 1.00 95.94 88 ILE A C 1
ATOM 688 O O . ILE A 1 88 ? -11.594 -6.741 -4.031 1.00 95.94 88 ILE A O 1
ATOM 692 N N . ASP A 1 89 ? -10.603 -8.227 -2.663 1.00 95.44 89 ASP A N 1
ATOM 693 C CA . ASP A 1 89 ? -11.755 -9.125 -2.582 1.00 95.44 89 ASP A CA 1
ATOM 694 C C . ASP A 1 89 ? -12.613 -8.860 -1.331 1.00 95.44 89 ASP A C 1
ATOM 696 O O . ASP A 1 89 ? -12.314 -7.999 -0.501 1.00 95.44 89 ASP A O 1
ATOM 700 N N . LYS A 1 90 ? -13.708 -9.617 -1.198 1.00 93.62 90 LYS A N 1
ATOM 701 C CA . LYS A 1 90 ? -14.639 -9.519 -0.063 1.00 93.62 90 LYS A CA 1
ATOM 702 C C . LYS A 1 90 ? -14.023 -9.909 1.288 1.00 93.62 90 LYS A C 1
ATOM 704 O O . LYS A 1 90 ? -14.559 -9.525 2.322 1.00 93.62 90 LYS A O 1
ATOM 709 N N . ASP A 1 91 ? -12.921 -10.657 1.274 1.00 94.19 91 ASP A N 1
ATOM 710 C CA . ASP A 1 91 ? -12.208 -11.105 2.471 1.00 94.19 91 ASP A CA 1
ATOM 711 C C . ASP A 1 91 ? -11.080 -10.115 2.842 1.00 94.19 91 ASP A C 1
ATOM 713 O O . ASP A 1 91 ? -10.318 -10.347 3.784 1.00 94.19 91 ASP A O 1
ATOM 717 N N . TYR A 1 92 ? -11.009 -8.977 2.134 1.00 95.81 92 TYR A N 1
ATOM 718 C CA . TYR A 1 92 ? -9.977 -7.942 2.226 1.00 95.81 92 TYR A CA 1
ATOM 719 C C . TYR A 1 92 ? -8.573 -8.469 1.941 1.00 95.81 92 TYR A C 1
ATOM 721 O O . TYR A 1 92 ? -7.588 -8.058 2.564 1.00 95.81 92 TYR A O 1
ATOM 729 N N . ARG A 1 93 ? -8.474 -9.359 0.952 1.00 97.00 93 ARG A N 1
ATOM 730 C CA . ARG A 1 93 ? -7.198 -9.720 0.345 1.00 97.00 93 ARG A CA 1
ATOM 731 C C . ARG A 1 93 ? -6.923 -8.787 -0.817 1.00 97.00 93 ARG A C 1
ATOM 733 O O . ARG A 1 93 ? -7.635 -8.777 -1.822 1.00 97.00 93 ARG A O 1
ATOM 740 N N . LEU A 1 94 ? -5.871 -7.995 -0.672 1.00 96.75 94 LEU A N 1
ATOM 741 C CA . LEU A 1 94 ? -5.393 -7.071 -1.681 1.00 96.75 94 LEU A CA 1
ATOM 742 C C . LEU A 1 94 ? -4.338 -7.764 -2.542 1.00 96.75 94 LEU A C 1
ATOM 744 O O . LEU A 1 94 ? -3.214 -8.005 -2.104 1.00 96.75 94 LEU A O 1
ATOM 748 N N . THR A 1 95 ? -4.700 -8.072 -3.781 1.00 96.56 95 THR A N 1
ATOM 749 C CA . THR A 1 95 ? -3.747 -8.512 -4.802 1.00 96.56 95 THR A CA 1
ATOM 750 C C . THR A 1 95 ? -3.154 -7.290 -5.481 1.00 96.56 95 THR A C 1
ATOM 752 O O . THR A 1 95 ? -3.897 -6.427 -5.933 1.00 96.56 95 THR A O 1
ATOM 755 N N . ILE A 1 96 ? -1.829 -7.232 -5.585 1.00 94.81 96 ILE A N 1
ATOM 756 C CA . ILE A 1 96 ? -1.076 -6.134 -6.191 1.00 94.81 96 ILE A CA 1
ATOM 757 C C . ILE A 1 96 ? -0.139 -6.728 -7.229 1.00 94.81 96 ILE A C 1
ATOM 759 O O . ILE A 1 96 ? 0.685 -7.577 -6.908 1.00 94.81 96 ILE A O 1
ATOM 763 N N . LYS A 1 97 ? -0.256 -6.283 -8.474 1.00 93.56 97 LYS A N 1
ATOM 764 C CA . LYS A 1 97 ? 0.675 -6.561 -9.563 1.00 93.56 97 LYS A CA 1
ATOM 765 C C . LYS A 1 97 ? 1.503 -5.319 -9.822 1.00 93.56 97 LYS A C 1
ATOM 767 O O . LYS A 1 97 ? 0.946 -4.243 -10.008 1.00 93.56 97 LYS A O 1
ATOM 772 N N . ARG A 1 98 ? 2.815 -5.484 -9.877 1.00 90.50 98 ARG A N 1
ATOM 773 C CA . ARG A 1 98 ? 3.772 -4.439 -10.225 1.00 90.50 98 ARG A CA 1
ATOM 774 C C . ARG A 1 98 ? 4.365 -4.728 -11.596 1.00 90.50 98 ARG A C 1
ATOM 776 O O . ARG A 1 98 ? 4.721 -5.870 -11.901 1.00 90.50 98 ARG A O 1
ATOM 783 N N . GLY A 1 99 ? 4.497 -3.682 -12.396 1.00 89.19 99 GLY A N 1
ATOM 784 C CA . GLY A 1 99 ? 5.185 -3.707 -13.674 1.00 89.19 99 GLY A CA 1
ATOM 785 C C . GLY A 1 99 ? 5.902 -2.396 -13.964 1.00 89.19 99 GLY A C 1
ATOM 786 O O . GLY A 1 99 ? 5.879 -1.464 -13.158 1.00 89.19 99 GLY A O 1
ATOM 787 N N . ILE A 1 100 ? 6.549 -2.361 -15.121 1.00 87.00 100 ILE A N 1
ATOM 788 C CA . ILE A 1 100 ? 7.197 -1.174 -15.678 1.00 87.00 100 ILE A CA 1
ATOM 789 C C . ILE A 1 100 ? 6.536 -0.880 -17.023 1.00 87.00 100 ILE A C 1
ATOM 791 O O . ILE A 1 100 ? 6.290 -1.803 -17.807 1.00 87.00 100 ILE A O 1
ATOM 795 N N . SER A 1 101 ? 6.220 0.389 -17.261 1.00 84.50 101 SER A N 1
ATOM 796 C CA . SER A 1 101 ? 5.731 0.884 -18.543 1.00 84.50 101 SER A CA 1
ATOM 797 C C . SER A 1 101 ? 6.830 1.654 -19.260 1.00 84.50 101 SER A C 1
ATOM 799 O O . SER A 1 101 ? 7.503 2.482 -18.657 1.00 84.50 101 SER A O 1
ATOM 801 N N . ASP A 1 102 ? 6.955 1.415 -20.559 1.00 80.44 102 ASP A N 1
ATOM 802 C CA . ASP A 1 102 ? 7.745 2.237 -21.474 1.00 80.44 102 ASP A CA 1
ATOM 803 C C . ASP A 1 102 ? 6.749 3.060 -22.297 1.00 80.44 102 ASP A C 1
ATOM 805 O O . ASP A 1 102 ? 6.298 2.650 -23.370 1.00 80.44 102 ASP A O 1
ATOM 809 N N . THR A 1 103 ? 6.296 4.168 -21.700 1.00 70.00 103 THR A N 1
ATOM 810 C CA . THR A 1 103 ? 5.278 5.044 -22.298 1.00 70.00 103 THR A CA 1
ATOM 811 C C . THR A 1 103 ? 5.806 5.790 -23.516 1.00 70.00 103 THR A C 1
ATOM 813 O O . THR A 1 103 ? 5.015 6.155 -24.376 1.00 70.00 103 THR A O 1
ATOM 816 N N . GLU A 1 104 ? 7.121 5.995 -23.605 1.00 75.06 104 GLU A N 1
ATOM 817 C CA . GLU A 1 104 ? 7.764 6.675 -24.733 1.00 75.06 104 GLU A CA 1
ATOM 818 C C . GLU A 1 104 ? 7.716 5.838 -26.014 1.00 75.06 104 GLU A C 1
ATOM 820 O O . GLU A 1 104 ? 7.539 6.384 -27.100 1.00 75.06 104 GLU A O 1
ATOM 825 N N . HIS A 1 105 ? 7.824 4.512 -25.892 1.00 78.75 105 HIS A N 1
ATOM 826 C CA . HIS A 1 105 ? 7.820 3.596 -27.036 1.00 78.75 105 HIS A CA 1
ATOM 827 C C . HIS A 1 105 ? 6.512 2.799 -27.180 1.00 78.75 105 HIS A C 1
ATOM 829 O O . HIS A 1 105 ? 6.499 1.788 -27.883 1.00 78.75 105 HIS A O 1
ATOM 835 N N . GLU A 1 106 ? 5.439 3.208 -26.490 1.00 79.19 106 GLU A N 1
ATOM 836 C CA . GLU A 1 106 ? 4.104 2.577 -26.520 1.00 79.19 106 GLU A CA 1
ATOM 837 C C . GLU A 1 106 ? 4.115 1.051 -26.285 1.00 79.19 106 GLU A C 1
ATOM 839 O O . GLU A 1 106 ? 3.266 0.306 -26.784 1.00 79.19 106 GLU A O 1
ATOM 844 N N . LYS A 1 107 ? 5.087 0.545 -25.516 1.00 81.31 107 LYS A N 1
ATOM 845 C CA . LYS A 1 107 ? 5.198 -0.896 -25.255 1.00 81.31 107 LYS A CA 1
ATOM 846 C C . LYS A 1 107 ? 4.192 -1.335 -24.189 1.00 81.31 107 LYS A C 1
ATOM 848 O O . LYS A 1 107 ? 3.876 -0.571 -23.274 1.00 81.31 107 LYS A O 1
ATOM 853 N N . PRO A 1 108 ? 3.718 -2.595 -24.239 1.00 85.38 108 PRO A N 1
ATOM 854 C CA . PRO A 1 108 ? 2.889 -3.137 -23.172 1.00 85.38 108 PRO A CA 1
ATOM 855 C C . PRO A 1 108 ? 3.641 -3.143 -21.836 1.00 85.38 108 PRO A C 1
ATOM 857 O O . PRO A 1 108 ? 4.853 -3.360 -21.788 1.00 85.38 108 PRO A O 1
ATOM 860 N N . VAL A 1 109 ? 2.896 -2.978 -20.740 1.00 86.75 109 VAL A N 1
ATOM 861 C CA . VAL A 1 109 ? 3.444 -3.065 -19.380 1.00 86.75 109 VAL A CA 1
ATOM 862 C C . VAL A 1 109 ? 4.074 -4.439 -19.157 1.00 86.75 109 VAL A C 1
ATOM 864 O O . VAL A 1 109 ? 3.419 -5.475 -19.309 1.00 86.75 109 VAL A O 1
ATOM 867 N N . VAL A 1 110 ? 5.333 -4.446 -18.726 1.00 89.12 110 VAL A N 1
ATOM 868 C CA . VAL A 1 110 ? 6.046 -5.666 -18.347 1.00 89.12 110 VAL A CA 1
ATOM 869 C C . VAL A 1 110 ? 5.825 -5.914 -16.859 1.00 89.12 110 VAL A C 1
ATOM 871 O O . VA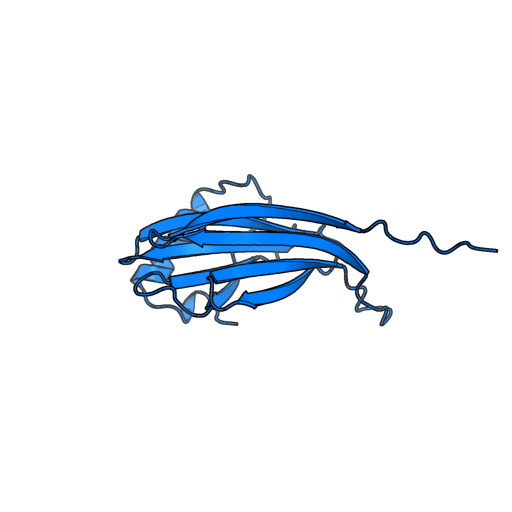L A 1 110 ? 6.410 -5.249 -16.004 1.00 89.12 110 VAL A O 1
ATOM 874 N N . TRP A 1 111 ? 4.961 -6.877 -16.539 1.00 90.69 111 TRP A N 1
ATOM 875 C CA . TRP A 1 111 ? 4.694 -7.292 -15.161 1.00 90.69 111 TRP A CA 1
ATOM 876 C C . TRP A 1 111 ? 5.857 -8.115 -14.606 1.00 90.69 111 TRP A C 1
ATOM 878 O O . TRP A 1 111 ? 6.297 -9.074 -15.236 1.00 90.69 111 TRP A O 1
ATOM 888 N N . SER A 1 112 ? 6.327 -7.768 -13.411 1.00 89.62 112 SER A N 1
ATOM 889 C CA . SER A 1 112 ? 7.497 -8.390 -12.775 1.00 89.62 112 SER A CA 1
ATOM 890 C C . SER A 1 112 ? 7.172 -9.065 -11.447 1.00 89.62 112 SER A C 1
ATOM 892 O O . SER A 1 112 ? 7.850 -10.013 -11.048 1.00 89.62 112 SER A O 1
ATOM 894 N N . GLU A 1 113 ? 6.112 -8.632 -10.766 1.00 93.12 113 GLU A N 1
ATOM 895 C CA . GLU A 1 113 ? 5.755 -9.153 -9.452 1.00 93.12 113 GLU A CA 1
ATOM 896 C C . GLU A 1 113 ? 4.241 -9.115 -9.220 1.00 93.12 113 GLU A C 1
ATOM 898 O O . GLU A 1 113 ? 3.555 -8.193 -9.654 1.00 93.12 113 GLU A O 1
ATOM 903 N N . GLN A 1 114 ? 3.719 -10.114 -8.512 1.00 95.31 114 GLN A N 1
ATOM 904 C CA . GLN A 1 114 ? 2.400 -10.096 -7.896 1.00 95.31 114 GLN A CA 1
ATOM 905 C C . GLN A 1 114 ? 2.534 -10.446 -6.415 1.00 95.31 114 GLN A C 1
ATOM 907 O O . GLN A 1 114 ? 3.087 -11.492 -6.077 1.00 95.31 114 GLN A O 1
ATOM 912 N N . ARG A 1 115 ? 1.977 -9.619 -5.537 1.00 95.94 115 ARG A N 1
ATOM 913 C CA . ARG A 1 115 ? 1.872 -9.872 -4.099 1.00 95.94 115 ARG A CA 1
ATOM 914 C C . ARG A 1 115 ? 0.415 -9.912 -3.670 1.00 95.94 115 ARG A C 1
ATOM 916 O O . ARG A 1 115 ? -0.437 -9.308 -4.317 1.00 95.94 115 ARG A O 1
ATOM 923 N N . VAL A 1 116 ? 0.129 -10.638 -2.599 1.00 96.88 116 VAL A N 1
ATOM 924 C CA . VAL A 1 116 ? -1.192 -10.677 -1.971 1.00 96.88 116 VAL A CA 1
ATOM 925 C C . VAL A 1 116 ? -1.026 -10.361 -0.495 1.00 96.88 116 VAL A C 1
ATOM 927 O O . VAL A 1 116 ? -0.273 -11.044 0.200 1.00 96.88 116 VAL A O 1
ATOM 930 N N . TYR A 1 117 ? -1.739 -9.339 -0.039 1.00 97.25 117 TYR A N 1
ATOM 931 C CA . TYR A 1 117 ? -1.786 -8.916 1.353 1.00 97.25 117 TYR A CA 1
ATOM 932 C C . TYR A 1 117 ? -3.160 -9.216 1.934 1.00 97.25 117 TYR A C 1
ATOM 934 O O . TYR A 1 117 ? -4.168 -8.851 1.338 1.00 97.25 117 TYR A O 1
ATOM 942 N N . GLU A 1 118 ? -3.211 -9.850 3.096 1.00 97.31 118 GLU A N 1
ATOM 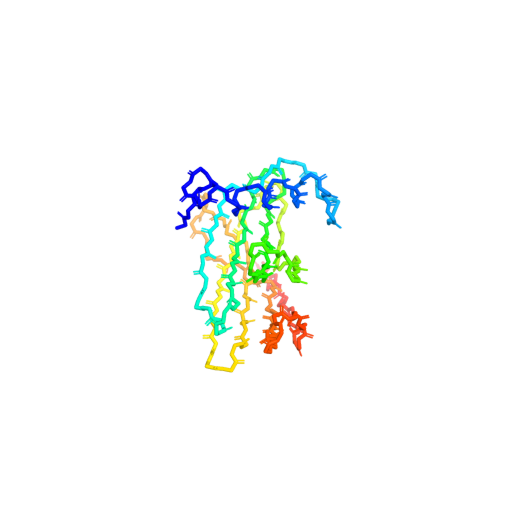943 C CA . GLU A 1 118 ? -4.424 -9.947 3.901 1.00 97.31 118 GLU A CA 1
ATOM 944 C C . GLU A 1 118 ? -4.441 -8.806 4.921 1.00 97.31 118 GLU A C 1
ATOM 946 O O . GLU A 1 118 ? -3.435 -8.535 5.582 1.00 97.31 118 GLU A O 1
ATOM 951 N N . ILE A 1 119 ? -5.579 -8.119 5.018 1.00 97.38 119 ILE A N 1
ATOM 952 C CA . ILE A 1 119 ? -5.805 -7.042 5.983 1.00 97.38 119 ILE A CA 1
ATOM 953 C C . ILE A 1 119 ? -6.750 -7.583 7.042 1.00 97.38 119 ILE A C 1
ATOM 955 O O . ILE A 1 119 ? -7.932 -7.739 6.756 1.00 97.38 119 ILE A O 1
ATOM 959 N N . ASN A 1 120 ? -6.267 -7.885 8.246 1.00 96.12 120 ASN A N 1
ATOM 960 C CA . ASN A 1 120 ? -7.127 -8.475 9.276 1.00 96.12 120 ASN A CA 1
ATOM 961 C C . ASN A 1 120 ? -8.105 -7.454 9.896 1.00 96.12 120 ASN A C 1
ATOM 963 O O . ASN A 1 120 ? -8.068 -6.261 9.599 1.00 96.12 120 ASN A O 1
ATOM 967 N N . GLU A 1 121 ? -8.981 -7.915 10.792 1.00 95.62 121 GLU A N 1
ATOM 968 C CA . GLU A 1 121 ? -10.004 -7.084 11.456 1.00 95.62 121 GLU A CA 1
ATOM 969 C C . GLU A 1 121 ? -9.444 -5.948 12.317 1.00 95.62 121 GLU A C 1
ATOM 971 O O . GLU A 1 121 ? -10.157 -4.992 12.600 1.00 95.62 121 GLU A O 1
ATOM 976 N N . ASN A 1 122 ? -8.168 -6.029 12.697 1.00 96.31 122 ASN A N 1
ATOM 977 C CA . ASN A 1 122 ? -7.467 -4.990 13.445 1.00 96.31 122 ASN A CA 1
ATOM 978 C C . ASN A 1 122 ? -6.655 -4.065 12.533 1.00 96.31 122 ASN A C 1
ATOM 980 O O . ASN A 1 122 ? -5.971 -3.181 13.036 1.00 96.31 122 ASN A O 1
ATOM 984 N N . GLY A 1 123 ? -6.697 -4.277 11.214 1.00 95.94 123 GLY A N 1
ATOM 985 C CA . GLY A 1 123 ? -5.988 -3.488 10.211 1.00 95.94 123 GLY A CA 1
ATOM 986 C C . GLY A 1 123 ? -4.522 -3.872 10.045 1.00 95.94 123 GLY A C 1
ATOM 987 O O . GLY A 1 123 ? -3.786 -3.14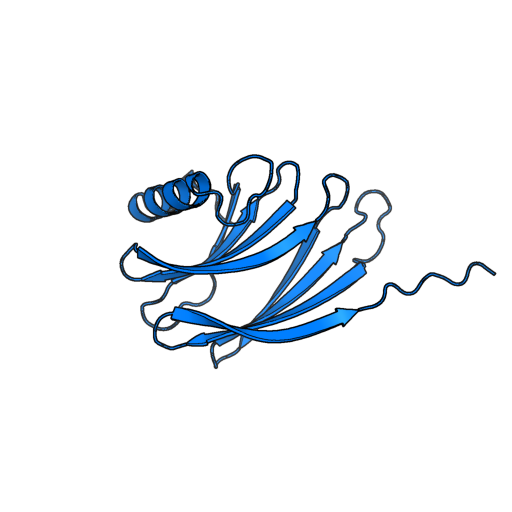1 9.390 1.00 95.94 123 GLY A O 1
ATOM 988 N N . LYS A 1 124 ? -4.065 -4.988 10.619 1.00 97.81 124 LYS A N 1
ATOM 989 C CA . LYS A 1 124 ? -2.696 -5.468 10.394 1.00 97.81 124 LYS A CA 1
ATOM 990 C C . LYS A 1 124 ? -2.562 -6.082 9.011 1.00 97.81 124 LYS A C 1
ATOM 992 O O . LYS A 1 124 ? -3.458 -6.793 8.555 1.00 97.81 124 LYS A O 1
ATOM 997 N N . LEU A 1 125 ? -1.431 -5.793 8.378 1.00 97.25 125 LEU A N 1
ATOM 998 C CA . LEU A 1 125 ? -1.092 -6.260 7.044 1.00 97.25 125 LEU A CA 1
ATOM 999 C C . LEU A 1 125 ? -0.266 -7.541 7.152 1.00 97.25 125 LEU A C 1
ATOM 1001 O O . LEU A 1 125 ? 0.680 -7.626 7.931 1.00 97.25 125 LEU A O 1
ATOM 1005 N N . SER A 1 126 ? -0.604 -8.551 6.358 1.00 96.62 126 SER A N 1
ATOM 1006 C CA . SER A 1 126 ? 0.182 -9.783 6.248 1.00 96.62 126 SER A CA 1
ATOM 1007 C C . SER A 1 126 ? 0.368 -10.148 4.784 1.00 96.62 126 SER A C 1
ATOM 1009 O O . SER A 1 126 ? -0.608 -10.329 4.064 1.00 96.62 126 SER A O 1
ATOM 1011 N N . GLU A 1 127 ? 1.617 -10.246 4.324 1.00 96.38 127 GLU A N 1
ATOM 1012 C CA . GLU A 1 127 ? 1.912 -10.779 2.992 1.00 96.38 127 GLU A CA 1
ATOM 1013 C C . GLU A 1 127 ? 1.697 -12.294 3.009 1.00 96.38 127 GLU A C 1
ATOM 1015 O O . GLU A 1 127 ? 2.421 -13.021 3.687 1.00 96.38 127 GLU A O 1
ATOM 1020 N N . ILE A 1 128 ? 0.692 -12.773 2.277 1.00 96.75 128 ILE A N 1
ATOM 1021 C CA . ILE A 1 128 ? 0.335 -14.199 2.234 1.00 96.75 128 ILE A CA 1
ATOM 1022 C C . ILE A 1 128 ? 0.808 -14.886 0.951 1.00 96.75 128 ILE A C 1
ATOM 1024 O O . ILE A 1 128 ? 0.832 -16.112 0.863 1.00 96.75 128 ILE A O 1
ATOM 1028 N N . SER A 1 129 ? 1.170 -14.114 -0.077 1.00 96.31 129 SER A N 1
ATOM 1029 C CA . SER A 1 129 ? 1.704 -14.661 -1.321 1.00 96.31 129 SER A CA 1
ATOM 1030 C C . SER A 1 129 ? 2.573 -13.651 -2.053 1.00 96.31 129 SER A C 1
ATOM 1032 O O . SER A 1 129 ? 2.234 -12.471 -2.130 1.00 96.31 129 SER A O 1
ATOM 1034 N N . LYS A 1 130 ? 3.643 -14.149 -2.673 1.00 95.06 130 LYS A N 1
ATOM 1035 C CA . LYS A 1 130 ? 4.505 -13.406 -3.589 1.00 95.06 130 LYS A CA 1
ATOM 1036 C C . LYS A 1 130 ? 4.875 -14.288 -4.775 1.00 95.06 130 LYS A C 1
ATOM 1038 O O . LYS A 1 130 ? 5.330 -15.418 -4.610 1.00 95.06 130 LYS A O 1
ATOM 1043 N N . LYS A 1 131 ? 4.680 -13.763 -5.980 1.00 94.38 131 LYS A N 1
ATOM 1044 C CA . LYS A 1 131 ? 5.046 -14.385 -7.253 1.00 94.38 131 LYS A CA 1
ATOM 1045 C C . LYS A 1 131 ? 5.879 -13.398 -8.053 1.00 94.38 131 LYS A C 1
ATOM 1047 O O . LYS A 1 131 ? 5.476 -12.253 -8.217 1.00 94.38 131 LYS A O 1
ATOM 1052 N N . THR A 1 132 ? 7.018 -13.840 -8.565 1.00 92.31 132 THR A N 1
ATOM 1053 C CA . THR A 1 132 ? 7.841 -13.058 -9.489 1.00 92.31 132 THR A CA 1
ATOM 1054 C C . THR A 1 132 ? 7.688 -13.613 -10.896 1.00 92.31 132 THR A C 1
ATOM 1056 O O . THR A 1 132 ? 7.655 -14.826 -11.110 1.00 92.31 132 THR A O 1
ATOM 1059 N N . PHE A 1 133 ? 7.568 -12.718 -11.867 1.00 87.25 133 PHE A N 1
ATOM 1060 C CA . PHE A 1 133 ? 7.493 -13.065 -13.277 1.00 87.25 133 PHE A CA 1
ATOM 1061 C C . PHE A 1 133 ? 8.866 -12.814 -13.892 1.00 87.25 133 PHE A C 1
ATOM 1063 O O . PHE A 1 133 ? 9.451 -11.744 -13.722 1.00 87.25 133 PHE A O 1
ATOM 1070 N N . LYS A 1 134 ? 9.412 -13.807 -14.598 1.00 77.19 134 LYS A N 1
ATOM 1071 C CA . LYS A 1 134 ? 10.601 -13.571 -15.415 1.00 77.19 134 LYS A CA 1
ATOM 1072 C C . LYS A 1 134 ? 10.168 -12.741 -16.616 1.00 77.19 134 LYS A C 1
ATOM 1074 O O . LYS A 1 134 ? 9.270 -13.164 -17.342 1.00 77.19 134 LYS A O 1
ATOM 1079 N N . ALA A 1 135 ? 10.827 -11.607 -16.845 1.00 59.00 135 ALA A N 1
ATOM 1080 C CA . ALA A 1 135 ? 10.763 -10.958 -18.144 1.00 59.00 135 ALA A CA 1
ATOM 1081 C C . ALA A 1 135 ? 11.186 -12.003 -19.185 1.00 59.00 135 ALA A C 1
ATOM 1083 O O . ALA A 1 135 ? 12.278 -12.573 -19.080 1.00 59.00 135 ALA A O 1
ATOM 1084 N N . GLN A 1 136 ? 10.313 -12.316 -20.144 1.00 51.00 136 GLN A N 1
ATOM 1085 C CA . GLN A 1 136 ? 10.753 -13.059 -21.315 1.00 51.00 136 GLN A CA 1
ATOM 1086 C C . GLN A 1 136 ? 11.804 -12.178 -21.986 1.00 51.00 136 GLN A C 1
ATOM 1088 O O . GLN A 1 136 ? 11.475 -11.148 -22.569 1.00 51.00 136 GLN A O 1
ATOM 1093 N N . LYS A 1 137 ? 13.084 -12.553 -21.863 1.00 44.12 137 LYS A N 1
ATOM 1094 C CA . LYS A 1 137 ? 14.094 -12.088 -22.809 1.00 44.12 137 LYS A CA 1
ATOM 1095 C C . LYS A 1 137 ? 13.549 -12.484 -24.172 1.00 44.12 137 LYS A C 1
ATOM 1097 O O . LYS A 1 137 ? 13.396 -13.676 -24.432 1.00 44.12 137 LYS A O 1
ATOM 1102 N N . GLY A 1 138 ? 13.181 -11.499 -24.987 1.00 40.97 138 GLY A N 1
ATOM 1103 C CA . GLY A 1 138 ? 12.916 -11.750 -26.391 1.00 40.97 138 GLY A CA 1
ATOM 1104 C C . GLY A 1 138 ? 14.120 -12.505 -26.935 1.00 40.97 138 GLY A C 1
ATOM 1105 O O . GLY A 1 138 ? 15.251 -12.033 -26.813 1.00 40.97 138 GLY A O 1
ATOM 1106 N N . ASN A 1 139 ? 13.888 -13.713 -27.441 1.00 38.72 139 ASN A N 1
ATOM 1107 C CA . ASN A 1 139 ? 14.868 -14.391 -28.268 1.00 38.72 139 ASN A CA 1
ATOM 1108 C C . ASN A 1 139 ? 15.047 -13.507 -29.505 1.00 38.72 139 ASN A C 1
ATOM 1110 O O . ASN A 1 139 ? 14.210 -13.534 -30.403 1.00 38.72 139 ASN A O 1
ATOM 1114 N N . GLY A 1 140 ? 16.091 -12.678 -29.506 1.00 37.50 140 GLY A N 1
ATOM 1115 C CA . GLY A 1 140 ? 16.620 -12.105 -30.734 1.00 37.50 140 GLY A CA 1
ATOM 1116 C C . GLY A 1 140 ? 17.219 -13.251 -31.537 1.00 37.50 140 GLY A C 1
ATOM 1117 O O . GLY A 1 140 ? 18.303 -13.727 -31.197 1.00 37.50 140 GLY A O 1
ATOM 1118 N N . GLY A 1 141 ? 16.443 -13.754 -32.495 1.00 32.56 141 GLY A N 1
ATOM 1119 C CA . GLY A 1 141 ? 16.943 -14.536 -33.623 1.00 32.56 141 GLY A CA 1
ATOM 1120 C C . GLY A 1 141 ? 17.442 -13.626 -34.733 1.00 32.56 141 GLY A C 1
ATOM 1121 O O . GLY A 1 141 ? 17.086 -12.425 -34.709 1.00 32.56 141 GLY A O 1
#

Mean predicted aligned error: 5.84 Å

Organism: NCBI:txid2498113

pLDDT: mean 86.66, std 12.84, range [32.56, 97.81]

Solvent-accessible surface area (backbone atoms only — not comparable to full-atom values): 8007 Å² total; per-residue (Å²): 120,41,44,59,90,75,46,59,68,65,52,40,53,46,50,52,57,52,51,76,63,42,86,80,73,64,68,63,75,63,70,58,36,38,38,80,51,87,52,61,84,78,27,42,32,34,41,39,29,25,83,34,68,34,27,34,32,34,42,38,21,32,42,95,78,36,83,64,35,73,45,85,74,44,69,27,55,68,90,40,47,60,41,76,50,74,50,69,50,98,79,39,37,37,38,39,35,33,27,40,39,45,75,90,75,73,46,76,67,49,60,40,37,37,39,30,32,40,44,48,96,82,33,46,74,42,81,78,44,77,46,75,45,78,76,79,74,74,81,82,124

Nearest PDB structures (foldseek):
  2w38-assembly1_A  TM=4.899E-01  e=1.035E-01  Pseudomonas aeruginosa PAO1
  8asv-assembly1_B  TM=3.452E-01  e=4.166E-01  Saccharomyces cerevisiae
  6htn-assembly1_B  TM=4.133E-01  e=9.305E-01  Kordia periserrulae
  8axs-assembly1_A  TM=3.895E-01  e=8.360E-01  Akkermansia muciniphila
  5m2n-assembly1_A  TM=3.243E-01  e=7.118E-01  Saccharomyces cerevisiae

Sequence (141 aa):
MHQLSQLPAPLQQLINQQNQKNIYNLDGGEDDGYLFLPARGEIQILIAARSIVVNSFRLMTIKDNKLIDQQLIGFSGPDDTGVINFSIDKDYRLTIKRGISDTEHEKPVVWSEQRVYEINENGKLSEISKKTFKAQKGNGG

Radius of gyration: 15.99 Å; Cα contacts (8 Å, |Δi|>4): 287; chains: 1; bounding box: 32×34×48 Å

Foldseek 3Di:
DDFLVPDPPLLSVLQVVVQVVCVVVDDFDGFGDKDWDDALVQKTWIWTWDLTQKTWIKIWIDHPSDTPDMDTPDIHGNPWDKDWDWDADPQRKIKIWIFTDPVVVPDDTGTFKIWIWGQDSSRDTDTPDIDGDDDPPPPPD

Secondary structure (DSSP,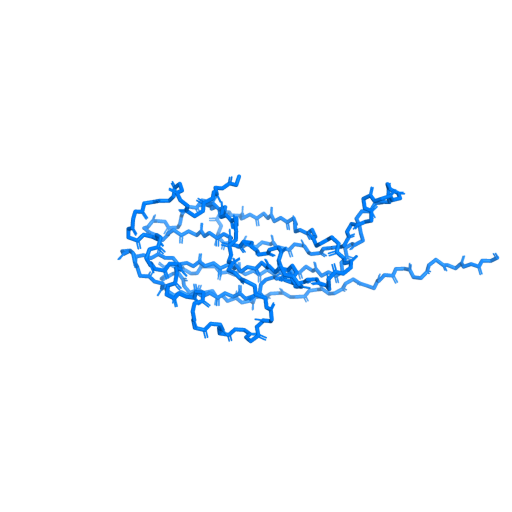 8-state):
-B-GGGS-HHHHHHHHHHHHHTTT---S----EEEEEEEETTEEEEEEEEEESEEEEEEEEEETTEEEEEEEEEEE-TTSEEEEEEEE-TT-EEEEEEEEE-TTTTPPPEEEEEEEEEE-TT--EEEEEEEEPPP------